Protein 3A9F (pdb70)

Solvent-accessible surface area: 9179 Å² total; per-residue (Å²): 176,46,58,8,94,119,22,82,112,82,37,86,53,112,33,1,96,72,5,0,32,3,29,25,65,127,112,73,72,22,126,82,47,10,111,91,10,86,79,114,14,50,162,72,12,71,0,52,77,19,8,82,115,60,33,63,103,134,79,22,53,18,49,90,96,1,2,138,35,0,1,22,27,5,50,70,114,48,98,58,12,65,109,29,63,114,80,39,77,59,114,16,0,98,70,5,0,24,24,31,26,68,133,109,77,76,19,127,78,45,11,102,86,10,101,87,117,58,26,170,80,24,68,1,47,99,34,5,87,148,58,31,62,81,133,53,15,48,18,54,101,116,4,2,111,36,1,0,1,17,6,52,67,114,32

Foldseek 3Di:
DAPQDADDVPDDLVVLVVLCCVQVPPPHHCVVCVVVCCPVALVVNNLLVVLVVLVPDPPSPADPVNSNSNSNNVNPPD/DQADAQDPPQDLVVLVVLCCVLVPPPPHCVVCVVVCVVPAQAPNRLLVVLVVLVPDPPSPQDPVNSNSNSNNSNPPD

B-factor: mean 26.13, std 12.22, range [14.2, 124.84]

Structure (mmCIF, N/CA/C/O backbone):
data_3A9F
#
_entry.id   3A9F
#
_cell.length_a   74.619
_cell.length_b   74.619
_cell.length_c   111.211
_cell.angle_alpha   90.00
_cell.angle_beta   90.00
_cell.angle_gamma   90.00
#
_symmetry.space_group_name_H-M   'I 41'
#
loop_
_entity.id
_entity.type
_entity.pdbx_description
1 polymer 'Cytochrome c'
2 non-polymer 'HEME C'
3 non-polymer 'SODIUM ION'
4 non-polymer 'SULFATE ION'
5 non-polymer 3,6,9,12,15,18-HEXAOXAICOSANE-1,20-DIOL
6 non-polymer 'TRIETHYLENE GLYCOL'
7 non-polymer 'TETRAETHYLENE GLYCOL'
8 water water
#
loop_
_atom_site.group_PDB
_atom_site.id
_atom_site.type_symbol
_atom_site.label_atom_id
_atom_site.label_alt_id
_atom_site.label_comp_id
_atom_site.label_asym_id
_atom_site.label_entity_id
_atom_site.label_seq_id
_atom_site.pdbx_PDB_ins_code
_atom_site.Cartn_x
_atom_site.Cartn_y
_atom_site.Cartn_z
_atom_site.occupancy
_atom_site.B_iso_or_equiv
_atom_site.auth_seq_id
_atom_site.auth_comp_id
_atom_site.auth_asym_id
_atom_site.auth_atom_id
_atom_site.pdbx_PDB_model_num
ATOM 1 N N . THR A 1 15 ? 26.341 12.051 21.033 1.00 38.31 129 THR A N 1
ATOM 2 C CA . THR A 1 15 ? 26.719 12.815 22.257 1.00 37.57 129 THR A CA 1
ATOM 3 C C . THR A 1 15 ? 26.554 14.314 22.005 1.00 36.02 129 THR A C 1
ATOM 4 O O . THR A 1 15 ? 26.350 14.746 20.864 1.00 37.31 129 THR A O 1
ATOM 8 N N . SER A 1 16 ? 26.645 15.108 23.064 1.00 33.44 130 SER A N 1
ATOM 9 C CA . SER A 1 16 ? 26.447 16.550 22.931 1.00 30.25 130 SER A CA 1
ATOM 10 C C . SER A 1 16 ? 27.687 17.255 22.387 1.00 29.16 130 SER A C 1
ATOM 11 O O . SER A 1 16 ? 28.806 17.022 22.848 1.00 29.50 130 SER A O 1
ATOM 14 N N . ASP A 1 17 ? 27.478 18.171 21.443 1.00 26.70 131 ASP A N 1
ATOM 15 C CA . ASP A 1 17 ? 28.573 19.008 20.968 1.00 25.43 131 ASP A CA 1
ATOM 16 C C . ASP A 1 17 ? 28.815 20.216 21.880 1.00 23.97 131 ASP A C 1
ATOM 17 O O . ASP A 1 17 ? 29.649 21.054 21.565 1.00 24.87 131 ASP A O 1
ATOM 22 N N . VAL A 1 18 ? 28.083 20.283 22.995 1.00 22.27 132 VAL A N 1
ATOM 23 C CA . VAL A 1 18 ? 28.290 21.306 24.038 1.00 21.25 132 VAL A CA 1
ATOM 24 C C . VAL A 1 18 ? 28.635 20.570 25.336 1.00 22.04 132 VAL A C 1
ATOM 25 O O . VAL A 1 18 ? 27.802 19.836 25.871 1.00 22.74 132 VAL A O 1
ATOM 29 N N . PRO A 1 19 ? 29.859 20.759 25.849 1.00 22.15 133 PRO A N 1
ATOM 30 C CA . PRO A 1 19 ? 30.252 20.077 27.084 1.00 22.53 133 PRO A CA 1
ATOM 31 C C . PRO A 1 19 ? 29.578 20.667 28.325 1.00 21.73 133 PRO A C 1
ATOM 32 O O . PRO A 1 19 ? 28.976 21.734 28.277 1.00 21.53 133 PRO A O 1
ATOM 36 N N . PRO A 1 20 ? 29.704 19.974 29.457 1.00 21.46 134 PRO A N 1
ATOM 37 C CA . PRO A 1 20 ? 29.073 20.452 30.677 1.00 21.04 134 PRO A CA 1
ATOM 38 C C . PRO A 1 20 ? 29.579 21.848 31.072 1.00 20.21 134 PRO A C 1
ATOM 39 O O . PRO A 1 20 ? 30.777 22.159 30.898 1.00 20.08 134 PRO A O 1
ATOM 43 N N . ALA A 1 21 ? 28.677 22.666 31.610 1.00 19.17 135 ALA A N 1
ATOM 44 C CA . ALA A 1 21 ? 29.004 24.013 32.073 1.00 18.16 135 ALA A CA 1
ATOM 45 C C . ALA A 1 21 ? 30.134 23.998 33.094 1.00 17.63 135 ALA A C 1
ATOM 46 O O . ALA A 1 21 ? 30.263 23.039 33.858 1.00 17.93 135 ALA A O 1
ATOM 48 N N . PRO A 1 22 ? 30.935 25.074 33.148 1.00 17.00 136 PRO A N 1
ATOM 49 C CA . PRO A 1 22 ? 31.898 25.189 34.260 1.00 17.11 136 PRO A CA 1
ATOM 50 C C . PRO A 1 22 ? 31.162 25.167 35.596 1.00 17.46 136 PRO A C 1
ATOM 51 O O . PRO A 1 22 ? 30.036 25.677 35.707 1.00 18.72 136 PRO A O 1
ATOM 55 N N . ALA A 1 23 ? 31.791 24.554 36.595 1.00 17.62 137 ALA A N 1
ATOM 56 C CA . ALA A 1 23 ? 31.202 24.544 37.927 1.00 18.89 137 ALA A CA 1
ATOM 57 C C . ALA A 1 23 ? 30.962 25.978 38.348 1.00 20.65 137 ALA A C 1
ATOM 58 O O . ALA A 1 23 ? 31.863 26.818 38.250 1.00 23.54 137 ALA A O 1
ATOM 60 N N . GLY A 1 24 ? 29.746 26.257 38.804 1.00 22.15 138 GLY A N 1
ATOM 61 C CA . GLY A 1 24 ? 29.410 27.610 39.215 1.00 23.68 138 GLY A CA 1
ATOM 62 C C . GLY A 1 24 ? 28.946 28.550 38.106 1.00 23.46 138 GLY A C 1
ATOM 63 O O . GLY A 1 24 ? 28.772 29.754 38.336 1.00 25.48 138 GLY A O 1
ATOM 64 N N . PHE A 1 25 ? 28.746 28.022 36.899 1.00 21.66 139 PHE A N 1
ATOM 65 C CA . PHE A 1 25 ? 28.257 28.808 35.759 1.00 20.80 139 PHE A CA 1
ATOM 66 C C . PHE A 1 25 ? 27.032 29.615 36.144 1.00 20.95 139 PHE A C 1
ATOM 67 O O . PHE A 1 25 ? 26.116 29.101 36.800 1.00 21.66 139 PHE A O 1
ATOM 75 N N . ASP A 1 26 ? 26.999 30.872 35.698 1.00 20.58 140 ASP A N 1
ATOM 76 C CA . ASP A 1 26 ? 25.882 31.764 35.989 1.00 21.14 140 ASP A CA 1
ATOM 77 C C . ASP A 1 26 ? 24.826 31.585 34.899 1.00 20.34 140 ASP A C 1
ATOM 78 O O . ASP A 1 26 ? 24.846 32.235 33.840 1.00 19.87 140 ASP A O 1
ATOM 83 N N . PHE A 1 27 ? 23.881 30.697 35.168 1.00 20.72 141 PHE A N 1
ATOM 84 C CA . PHE A 1 27 ? 22.820 30.425 34.209 1.00 21.43 141 PHE A CA 1
ATOM 85 C C . PHE A 1 27 ? 21.874 31.605 34.017 1.00 21.16 141 PHE A C 1
ATOM 86 O O . PHE A 1 27 ? 21.305 31.779 32.933 1.00 21.24 141 PHE A O 1
ATOM 94 N N . ASP A 1 28 ? 21.698 32.422 35.055 1.00 21.97 142 ASP A N 1
ATOM 95 C CA . ASP A 1 28 ? 20.793 33.575 34.948 1.00 23.10 142 ASP A CA 1
ATOM 96 C C . ASP A 1 28 ? 21.337 34.587 33.957 1.00 21.46 142 ASP A C 1
ATOM 97 O O . ASP A 1 28 ? 20.592 35.098 33.098 1.00 21.26 142 ASP A O 1
ATOM 102 N N . ALA A 1 29 ? 22.633 34.874 34.055 1.00 20.90 143 ALA A N 1
ATOM 103 C CA . ALA A 1 29 ? 23.290 35.790 33.130 1.00 19.95 143 ALA A CA 1
ATOM 104 C C . ALA A 1 29 ? 23.291 35.194 31.726 1.00 18.08 143 ALA A C 1
ATOM 105 O O . ALA A 1 29 ? 23.093 35.914 30.741 1.00 18.22 143 ALA A O 1
ATOM 107 N N . ALA A 1 30 ? 23.481 33.881 31.625 1.00 18.01 144 ALA A N 1
ATOM 108 C CA . ALA A 1 30 ? 23.476 33.218 30.317 1.00 16.94 144 ALA A CA 1
ATOM 109 C C . ALA A 1 30 ? 22.124 33.352 29.640 1.00 17.02 144 ALA A C 1
ATOM 110 O O . ALA A 1 30 ? 22.057 33.644 28.450 1.00 16.67 144 ALA A O 1
ATOM 112 N N . LYS A 1 31 ? 21.038 33.195 30.401 1.00 17.29 145 LYS A N 1
ATOM 113 C CA . LYS A 1 31 ? 19.696 33.339 29.835 1.00 18.30 145 LYS A CA 1
ATOM 114 C C . LYS A 1 31 ? 19.492 34.744 29.283 1.00 17.39 145 LYS A C 1
ATOM 115 O O . LYS A 1 31 ? 18.875 34.920 28.226 1.00 17.84 145 LYS A O 1
ATOM 121 N N . LYS A 1 32 ? 20.009 35.750 29.982 1.00 17.32 146 LYS A N 1
ATOM 122 C CA . LYS A 1 32 ? 19.888 37.121 29.503 1.00 16.93 146 LYS A CA 1
ATOM 123 C C . LY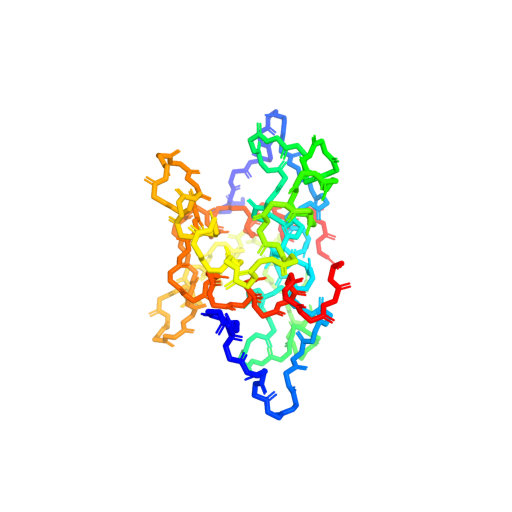S A 1 32 ? 20.596 37.284 28.167 1.00 16.50 146 LYS A C 1
ATOM 124 O O . LYS A 1 32 ? 20.064 37.941 27.264 1.00 16.84 146 LYS A O 1
ATOM 130 N N . LEU A 1 33 ? 21.771 36.678 28.025 1.00 16.18 147 LEU A N 1
ATOM 131 C CA . LEU A 1 33 ? 22.510 36.763 26.770 1.00 15.59 147 LEU A CA 1
ATOM 132 C C . LEU A 1 33 ? 21.796 36.032 25.622 1.00 15.82 147 LEU A C 1
ATOM 133 O O . LEU A 1 33 ? 21.760 36.530 24.505 1.00 15.67 147 LEU A O 1
ATOM 138 N N . VAL A 1 34 ? 21.210 34.871 25.911 1.00 15.89 148 VAL A N 1
ATOM 139 C CA . VAL A 1 34 ? 20.367 34.175 24.930 1.00 16.29 148 VAL A CA 1
ATOM 140 C C . VAL A 1 34 ? 19.222 35.077 24.488 1.00 16.49 148 VAL A C 1
ATOM 141 O O . VAL A 1 34 ? 18.935 35.196 23.289 1.00 16.56 148 VAL A O 1
ATOM 145 N N . ASP A 1 35 ? 18.586 35.736 25.457 1.00 16.83 149 ASP A N 1
ATOM 146 C CA . ASP A 1 35 ? 17.450 36.604 25.147 1.00 17.92 149 ASP A CA 1
ATOM 147 C C . ASP A 1 35 ? 17.869 37.743 24.225 1.00 17.20 149 ASP A C 1
ATOM 148 O O . ASP A 1 35 ? 17.159 38.072 23.276 1.00 18.39 149 ASP A O 1
ATOM 153 N N . VAL A 1 36 ? 19.036 38.328 24.489 1.00 16.50 150 VAL A N 1
ATOM 154 C CA . VAL A 1 36 ? 19.535 39.420 23.659 1.00 16.06 150 VAL A CA 1
ATOM 155 C C . VAL A 1 36 ? 19.927 38.928 22.252 1.00 15.99 150 VAL A C 1
ATOM 156 O O . VAL A 1 36 ? 19.548 39.553 21.251 1.00 17.49 150 VAL A O 1
ATOM 160 N N . ARG A 1 37 ? 20.679 37.833 22.173 1.00 15.53 151 ARG A N 1
ATOM 161 C CA . ARG A 1 37 ? 21.264 37.446 20.894 1.00 14.95 151 ARG A CA 1
ATOM 162 C C . ARG A 1 37 ? 20.310 36.673 19.990 1.00 15.00 151 ARG A C 1
ATOM 163 O O . ARG A 1 37 ? 20.450 36.730 18.777 1.00 16.98 151 ARG A O 1
ATOM 171 N N . CYS A 1 38 ? 19.360 35.948 20.568 1.00 14.87 152 CYS A N 1
ATOM 172 C CA . CYS A 1 38 ? 18.554 35.016 19.785 1.00 15.37 152 CYS A CA 1
ATOM 173 C C . CYS A 1 38 ? 17.134 35.504 19.540 1.00 16.14 152 CYS A C 1
ATOM 174 O O . CYS A 1 38 ? 16.287 34.722 19.100 1.00 18.38 152 CYS A O 1
ATOM 177 N N . ASN A 1 39 ? 16.900 36.803 19.734 1.00 16.13 153 ASN A N 1
ATOM 178 C CA . ASN A 1 39 ? 15.612 37.423 19.398 1.00 16.38 153 ASN A CA 1
ATOM 179 C C . ASN A 1 39 ? 15.717 38.625 18.481 1.00 16.47 153 ASN A C 1
ATOM 180 O O . ASN A 1 39 ? 14.744 39.373 18.345 1.00 19.04 153 ASN A O 1
ATOM 185 N N . LYS A 1 40 ? 16.873 38.785 17.833 1.00 15.70 154 LYS A N 1
ATOM 186 C CA . LYS A 1 40 ? 17.103 39.952 16.980 1.00 16.53 154 LYS A CA 1
ATOM 187 C C . LYS A 1 40 ? 16.514 39.793 15.585 1.00 16.78 154 LYS A C 1
ATOM 188 O O . LYS A 1 40 ? 15.876 40.715 15.063 1.00 18.15 154 LYS A O 1
ATOM 194 N N . CYS A 1 41 ? 16.748 38.640 14.958 1.00 15.93 155 CYS A N 1
ATOM 195 C CA . CYS A 1 41 ? 16.287 38.430 13.572 1.00 16.16 155 CYS A CA 1
ATOM 196 C C . CYS A 1 41 ? 14.967 37.706 13.474 1.00 15.96 155 CYS A C 1
ATOM 197 O O . CYS A 1 41 ? 14.267 37.806 12.471 1.00 17.37 155 CYS A O 1
ATOM 200 N N . HIS A 1 42 ? 14.675 36.926 14.502 1.00 16.49 156 HIS A N 1
ATOM 201 C CA . HIS A 1 42 ? 13.444 36.181 14.658 1.00 16.78 156 HIS A CA 1
ATOM 202 C C . HIS A 1 42 ? 13.319 35.932 16.147 1.00 17.04 156 HIS A C 1
ATOM 203 O O . HIS A 1 42 ? 14.321 35.939 16.876 1.00 16.99 156 HIS A O 1
ATOM 210 N N . THR A 1 43 ? 12.111 35.726 16.633 1.00 18.54 157 THR A N 1
ATOM 211 C CA . THR A 1 43 ? 11.980 35.322 18.025 1.00 20.05 157 THR A CA 1
ATOM 212 C C . THR A 1 43 ? 12.527 33.907 18.215 1.00 19.58 157 THR A C 1
ATOM 213 O O . THR A 1 43 ? 12.457 33.046 17.319 1.00 19.78 157 THR A O 1
ATOM 217 N N . LEU A 1 44 ? 13.093 33.659 19.388 1.00 19.94 158 LEU A N 1
ATOM 218 C CA . LEU A 1 44 ? 13.489 32.306 19.711 1.00 20.82 158 LEU A CA 1
ATOM 219 C C . LEU A 1 44 ? 12.239 31.428 19.775 1.00 21.78 158 LEU A C 1
ATOM 220 O O . LEU A 1 44 ? 12.266 30.273 19.331 1.00 21.69 158 LEU A O 1
ATOM 225 N N . ASP A 1 45 ? 11.135 31.984 20.276 1.00 22.96 159 ASP A N 1
ATOM 226 C CA . ASP A 1 45 ? 9.861 31.248 20.323 1.00 24.67 159 ASP A CA 1
ATOM 227 C C . ASP A 1 45 ? 9.483 30.652 18.970 1.00 24.26 159 ASP A C 1
ATOM 228 O O . ASP A 1 45 ? 9.007 29.512 18.905 1.00 25.10 159 ASP A O 1
ATOM 233 N N . SER A 1 46 ? 9.705 31.407 17.892 1.00 23.74 160 SER A N 1
ATOM 234 C CA . SER A 1 46 ? 9.254 30.982 16.565 1.00 23.72 160 SER A CA 1
ATOM 235 C C . SER A 1 46 ? 9.991 29.748 16.024 1.00 23.34 160 SER A C 1
ATOM 236 O O . SER A 1 46 ? 9.517 29.083 15.089 1.00 25.03 160 SER A O 1
ATOM 239 N N . VAL A 1 47 ? 11.129 29.425 16.639 1.00 23.46 161 VAL A N 1
ATOM 240 C CA . VAL A 1 47 ? 11.937 28.288 16.219 1.00 23.93 161 VAL A CA 1
ATOM 241 C C . VAL A 1 47 ? 12.185 27.301 17.357 1.00 24.32 161 VAL A C 1
ATOM 242 O O . VAL A 1 47 ? 12.978 26.375 17.201 1.00 24.82 161 VAL A O 1
ATOM 246 N N . ALA A 1 48 ? 11.478 27.486 18.474 1.00 24.30 162 ALA A N 1
ATOM 247 C CA . ALA A 1 48 ? 11.746 26.735 19.713 1.00 25.74 162 ALA A CA 1
ATOM 248 C C . ALA A 1 48 ? 11.497 25.246 19.571 1.00 26.37 162 ALA A C 1
ATOM 249 O O . ALA A 1 48 ? 12.336 24.439 19.979 1.00 26.86 162 ALA A O 1
ATOM 251 N N . ASP A 1 49 ? 10.351 24.885 19.001 1.00 27.76 163 ASP A N 1
ATOM 252 C CA . ASP A 1 49 ? 10.009 23.474 18.848 1.00 28.87 163 ASP A CA 1
ATOM 253 C C . ASP A 1 49 ? 10.998 22.772 17.940 1.00 28.62 163 ASP A C 1
ATOM 254 O O . ASP A 1 49 ? 11.462 21.670 18.245 1.00 29.26 163 ASP A O 1
ATOM 259 N N . LEU A 1 50 ? 11.300 23.412 16.816 1.00 27.97 164 LEU A N 1
ATOM 260 C CA . LEU A 1 50 ? 12.286 22.926 15.872 1.00 28.10 164 LEU A CA 1
ATOM 261 C C . LEU A 1 50 ? 13.652 22.828 16.546 1.00 27.25 164 LEU A C 1
ATOM 262 O O . LEU A 1 50 ? 14.368 21.840 16.378 1.00 28.01 164 LEU A O 1
ATOM 267 N N . PHE A 1 51 ? 14.024 23.857 17.301 1.00 26.04 165 PHE A N 1
ATOM 268 C CA . PHE A 1 51 ? 15.295 23.811 18.000 1.00 25.08 165 PHE A CA 1
ATOM 269 C C . PHE A 1 51 ? 15.407 22.565 18.874 1.00 25.79 165 PHE A C 1
ATOM 270 O O . PHE A 1 51 ? 16.424 21.863 18.843 1.00 25.54 165 PHE A O 1
ATOM 278 N N . ARG A 1 52 ? 14.368 22.310 19.664 1.00 26.10 166 ARG A N 1
ATOM 279 C CA . ARG A 1 52 ? 14.395 21.181 20.602 1.00 27.81 166 ARG A CA 1
ATOM 280 C C . ARG A 1 52 ? 14.500 19.849 19.880 1.00 28.79 166 ARG A C 1
ATOM 281 O O . ARG A 1 52 ? 15.299 18.999 20.264 1.00 29.16 166 ARG A O 1
ATOM 289 N N . THR A 1 53 ? 13.697 19.660 18.837 1.00 29.57 167 THR A N 1
ATOM 290 C CA . THR A 1 53 ? 13.638 18.360 18.158 1.00 30.79 167 THR A CA 1
ATOM 291 C C . THR A 1 53 ? 14.826 18.126 17.225 1.00 30.44 167 THR A C 1
ATOM 292 O O . THR A 1 53 ? 15.392 17.034 17.191 1.00 31.57 167 THR A O 1
ATOM 296 N N . LYS A 1 54 ? 15.228 19.158 16.491 1.00 29.45 168 LYS A N 1
ATOM 297 C CA . LYS A 1 54 ? 16.247 19.006 15.461 1.00 28.54 168 LYS A CA 1
ATOM 298 C C . LYS A 1 54 ? 17.673 19.155 15.982 1.00 28.51 168 LYS A C 1
ATOM 299 O O . LYS A 1 54 ? 18.595 18.547 15.443 1.00 29.33 168 LYS A O 1
ATOM 305 N N . TYR A 1 55 ? 17.862 19.991 17.002 1.00 27.00 169 TYR A N 1
ATOM 306 C CA . TYR A 1 55 ? 19.208 20.318 17.461 1.00 26.57 169 TYR A CA 1
ATOM 307 C C . TYR A 1 55 ? 19.494 19.867 18.880 1.00 27.14 169 TYR A C 1
ATOM 308 O O . TYR A 1 55 ? 20.490 19.193 19.110 1.00 28.67 169 TYR A O 1
ATOM 317 N N . LYS A 1 56 ? 18.636 20.222 19.829 1.00 27.14 170 LYS A N 1
ATOM 318 C CA . LYS A 1 56 ? 18.881 19.820 21.213 1.00 27.95 170 LYS A CA 1
ATOM 319 C C . LYS A 1 56 ? 18.821 18.308 21.407 1.00 28.76 170 LYS A C 1
ATOM 320 O O . LYS A 1 56 ? 19.730 17.721 22.007 1.00 29.31 170 LYS A O 1
ATOM 326 N N . LYS A 1 57 ? 17.773 17.673 20.882 1.00 29.47 171 LYS A N 1
ATOM 327 C CA . LYS A 1 57 ? 17.614 16.219 21.053 1.00 31.09 171 LYS A CA 1
ATOM 328 C C . LYS A 1 57 ? 18.722 15.418 20.374 1.00 31.25 171 LYS A C 1
ATOM 329 O O . LYS A 1 57 ? 19.025 14.300 20.794 1.00 32.30 171 LYS A O 1
ATOM 335 N N . THR A 1 58 ? 19.326 15.989 19.338 1.00 30.94 172 THR A N 1
ATOM 336 C CA . THR A 1 58 ? 20.356 15.319 18.555 1.00 31.15 172 THR A CA 1
ATOM 337 C C . THR A 1 58 ? 21.780 15.691 18.977 1.00 30.66 172 THR A C 1
ATOM 338 O O . THR A 1 58 ? 22.741 15.271 18.333 1.00 31.85 172 THR A O 1
ATOM 342 N N . GLY A 1 59 ? 21.909 16.505 20.025 1.00 29.89 173 GLY A N 1
ATOM 343 C CA . GLY A 1 59 ? 23.216 16.935 20.531 1.00 28.95 173 GLY A CA 1
ATOM 344 C C . GLY A 1 59 ? 23.980 17.846 19.584 1.00 28.13 173 GLY A C 1
ATOM 345 O O . GLY A 1 59 ? 25.221 17.819 19.526 1.00 28.03 173 GLY A O 1
ATOM 346 N N . GLN A 1 60 ? 23.237 18.668 18.848 1.00 26.42 174 GLN A N 1
ATOM 347 C CA . GLN A 1 60 ? 23.824 19.561 17.858 1.00 25.80 174 GLN A CA 1
ATOM 348 C C . GLN A 1 60 ? 23.500 21.036 18.148 1.00 24.25 174 GLN A C 1
ATOM 349 O O . GLN A 1 60 ? 23.307 21.845 17.232 1.00 23.82 174 GLN A O 1
ATOM 355 N N . VAL A 1 61 ? 23.477 21.396 19.432 1.00 22.32 175 VAL A N 1
ATOM 356 C CA . VAL A 1 61 ? 23.238 22.788 19.832 1.00 21.36 175 VAL A CA 1
ATOM 357 C C . VAL A 1 61 ? 24.345 23.715 19.314 1.00 21.11 175 VAL A C 1
ATOM 358 O O . VAL A 1 61 ? 24.057 24.788 18.773 1.00 20.29 175 VAL A O 1
ATOM 362 N N . ASN A 1 62 ? 25.607 23.327 19.475 1.00 21.21 176 ASN A N 1
ATOM 363 C CA . ASN A 1 62 ? 26.687 24.187 19.005 1.00 21.42 176 ASN A CA 1
ATOM 364 C C . ASN A 1 62 ? 26.636 24.382 17.495 1.00 21.93 176 ASN A C 1
ATOM 365 O O . ASN A 1 62 ? 26.889 25.475 17.002 1.00 21.51 176 ASN A O 1
ATOM 370 N N . LEU A 1 63 ? 26.280 23.322 16.768 1.00 22.68 177 LEU A N 1
ATOM 371 C CA . LEU A 1 63 ? 26.117 23.413 15.325 1.00 23.01 177 LEU A CA 1
ATOM 372 C C . LEU A 1 63 ? 25.223 24.585 14.935 1.00 22.41 177 LEU A C 1
ATOM 373 O O . LEU A 1 63 ? 25.605 25.426 14.111 1.00 22.22 177 LEU A O 1
ATOM 378 N N . ILE A 1 64 ? 24.035 24.645 15.523 1.00 21.10 178 ILE A N 1
ATOM 379 C CA . ILE A 1 64 ? 23.097 25.678 15.108 1.00 20.32 178 ILE A CA 1
ATOM 380 C C . ILE A 1 64 ? 23.515 27.068 15.630 1.00 19.04 178 ILE A C 1
ATOM 381 O O . ILE A 1 64 ? 23.355 28.074 14.917 1.00 19.26 178 ILE A O 1
ATOM 386 N N . VAL A 1 65 ? 24.076 27.143 16.842 1.00 18.44 179 VAL A N 1
ATOM 387 C CA . VAL A 1 65 ? 24.501 28.444 17.386 1.00 17.77 179 VAL A CA 1
ATOM 388 C C . VAL A 1 65 ? 25.606 29.028 16.512 1.00 18.08 179 VAL A C 1
ATOM 389 O O . VAL A 1 65 ? 25.582 30.232 16.196 1.00 17.24 179 VAL A O 1
ATOM 393 N N . LYS A 1 66 ? 26.550 28.177 16.094 1.00 18.79 180 LYS A N 1
ATOM 394 C CA . LYS A 1 66 ? 27.641 28.635 15.241 1.00 19.57 180 LYS A CA 1
ATOM 395 C C . LYS A 1 66 ? 27.147 29.041 13.841 1.00 20.38 180 LYS A C 1
ATOM 396 O O . LYS A 1 66 ? 27.676 29.990 13.245 1.00 20.32 180 LYS A O 1
ATOM 402 N N . ARG A 1 67 ? 26.122 28.357 13.326 1.00 20.24 181 ARG A N 1
ATOM 403 C CA A ARG A 1 67 ? 25.517 28.764 12.061 0.70 20.99 181 ARG A CA 1
ATOM 404 C CA B ARG A 1 67 ? 25.511 28.760 12.058 0.30 20.07 181 ARG A CA 1
ATOM 405 C C . ARG A 1 67 ? 24.932 30.165 12.185 1.00 19.71 181 ARG A C 1
ATOM 406 O O . ARG A 1 67 ? 25.183 31.032 11.341 1.00 20.37 181 ARG A O 1
ATOM 421 N N . MET A 1 68 ? 24.164 30.399 13.246 1.00 18.48 182 MET A N 1
ATOM 422 C CA . MET A 1 68 ? 23.603 31.729 13.470 1.00 17.69 182 MET A CA 1
ATOM 423 C C . MET A 1 68 ? 24.696 32.785 13.633 1.00 17.34 182 MET A C 1
ATOM 424 O O . MET A 1 68 ? 24.607 33.881 13.065 1.00 17.14 182 MET A O 1
ATOM 429 N N . GLN A 1 69 ? 25.744 32.442 14.371 1.00 16.63 183 GLN A N 1
ATOM 430 C CA . GLN A 1 69 ? 26.852 33.364 14.541 1.00 17.43 183 GLN A CA 1
ATOM 431 C C . GLN A 1 69 ? 27.433 33.813 13.211 1.00 18.03 183 GLN A C 1
ATOM 432 O O . GLN A 1 69 ? 27.778 34.988 13.038 1.00 18.73 183 GLN A O 1
ATOM 438 N N . GLY A 1 70 ? 27.552 32.875 12.274 1.00 18.27 184 GLY A N 1
ATOM 439 C CA . GLY A 1 70 ? 28.151 33.193 10.980 1.00 20.10 184 GLY A CA 1
ATOM 440 C C . GLY A 1 70 ? 27.300 34.060 10.070 1.00 20.35 184 GLY A C 1
ATOM 441 O O . GLY A 1 70 ? 27.814 34.578 9.076 1.00 22.78 184 GLY A O 1
ATOM 442 N N . PHE A 1 71 ? 26.012 34.224 10.378 1.00 19.38 185 PHE A N 1
ATOM 443 C CA . PHE A 1 71 ? 25.164 35.082 9.542 1.00 19.51 185 PHE A CA 1
ATOM 444 C C . PHE A 1 71 ? 25.554 36.555 9.708 1.00 20.38 185 PHE A C 1
ATOM 445 O O . PHE A 1 71 ? 25.899 36.991 10.802 1.00 19.53 185 PHE A O 1
ATOM 453 N N . PRO A 1 72 ? 25.472 37.342 8.624 1.00 20.99 186 PRO A N 1
ATOM 454 C CA . PRO A 1 72 ? 25.788 38.771 8.743 1.00 21.42 186 PRO A CA 1
ATOM 455 C C . PRO A 1 72 ? 24.913 39.468 9.772 1.00 20.75 186 PRO A C 1
ATOM 456 O O . PRO A 1 72 ? 23.695 39.247 9.802 1.00 20.37 186 PRO A O 1
ATOM 460 N N . GLY A 1 73 ? 25.533 40.305 10.602 1.00 19.85 187 GLY A N 1
ATOM 461 C CA . GLY A 1 73 ? 24.809 41.104 11.583 1.00 19.26 187 GLY A CA 1
ATOM 462 C C . GLY A 1 73 ? 24.387 40.343 12.822 1.00 17.79 187 GLY A C 1
ATOM 463 O O . GLY A 1 73 ? 23.640 40.879 13.634 1.00 18.71 187 GLY A O 1
ATOM 464 N N . SER A 1 74 ? 24.877 39.113 13.008 1.00 17.69 188 SER A N 1
ATOM 465 C CA . SER A 1 74 ? 24.468 38.321 14.171 1.00 17.47 188 SER A CA 1
ATOM 466 C C . SER A 1 74 ? 24.897 38.966 15.487 1.00 16.97 188 SER A C 1
ATOM 467 O O . SER A 1 74 ? 24.254 38.758 16.515 1.00 17.49 188 SER A O 1
ATOM 470 N N . GLY A 1 75 ? 26.031 39.669 15.473 1.00 16.72 189 GLY A N 1
ATOM 471 C CA . GLY A 1 75 ? 26.592 40.292 16.685 1.00 17.64 189 GLY A CA 1
ATOM 472 C C . GLY A 1 75 ? 26.948 39.256 17.747 1.00 17.21 189 GLY A C 1
ATOM 473 O O . GLY A 1 75 ? 27.088 39.610 18.906 1.00 19.89 189 GLY A O 1
ATOM 474 N N . ILE A 1 76 ? 27.141 37.993 17.370 1.00 15.68 190 ILE A N 1
ATOM 475 C CA . ILE A 1 76 ? 27.492 36.918 18.308 1.00 15.90 190 ILE A CA 1
ATOM 476 C C . ILE A 1 76 ? 28.998 36.692 18.310 1.00 16.62 190 ILE A C 1
ATOM 477 O O . ILE A 1 76 ? 29.584 36.323 17.282 1.00 18.04 190 ILE A O 1
ATOM 482 N N . SER A 1 77 ? 29.630 36.925 19.455 1.00 16.65 191 SER A N 1
ATOM 483 C CA . SER A 1 77 ? 31.056 36.638 19.557 1.00 17.18 191 SER A CA 1
ATOM 484 C C . SER A 1 77 ? 31.299 35.159 19.843 1.00 16.98 191 SER A C 1
ATOM 485 O O . SER A 1 77 ? 30.368 34.445 20.223 1.00 16.70 191 SER A O 1
ATOM 488 N N . ASP A 1 78 ? 32.551 34.708 19.737 1.00 17.77 192 ASP A N 1
ATOM 489 C CA . ASP A 1 78 ? 32.852 33.325 20.108 1.00 18.23 192 ASP A CA 1
ATOM 490 C C . ASP A 1 78 ? 32.476 33.041 21.564 1.00 17.67 192 ASP A C 1
ATOM 491 O O . ASP A 1 78 ? 31.954 31.965 21.883 1.00 17.70 192 ASP A O 1
ATOM 496 N N . ASP A 1 79 ? 32.749 33.988 22.460 1.00 16.99 193 ASP A N 1
ATOM 497 C CA . ASP A 1 79 ? 32.353 33.799 23.856 1.00 17.21 193 ASP A CA 1
ATOM 498 C C . ASP A 1 79 ? 30.840 33.765 24.034 1.00 16.28 193 ASP A C 1
ATOM 499 O O . ASP A 1 79 ? 30.319 32.959 24.808 1.00 16.90 193 ASP A O 1
ATOM 504 N N . ASP A 1 80 ? 30.123 34.618 23.308 1.00 15.69 194 ASP A N 1
ATOM 505 C CA . ASP A 1 80 ? 28.665 34.577 23.364 1.00 15.29 194 ASP A CA 1
ATOM 506 C C . ASP A 1 80 ? 28.188 33.184 22.942 1.00 14.59 194 ASP A C 1
ATOM 507 O O . ASP A 1 80 ? 27.276 32.620 23.546 1.00 15.00 194 ASP A O 1
ATOM 512 N N . ALA A 1 81 ? 28.779 32.637 21.875 1.00 14.27 195 ALA A N 1
ATOM 513 C CA . ALA A 1 81 ? 28.335 31.349 21.361 1.00 14.73 195 ALA A CA 1
ATOM 514 C C . ALA A 1 81 ? 28.548 30.258 22.394 1.00 14.50 195 ALA A C 1
ATOM 515 O O . ALA A 1 81 ? 27.709 29.368 22.521 1.00 15.30 195 ALA A O 1
ATOM 517 N N . LYS A 1 82 ? 29.652 30.327 23.146 1.00 14.55 196 LYS A N 1
ATOM 518 C CA . LYS A 1 82 ? 29.891 29.329 24.195 1.00 14.83 196 LYS A CA 1
ATOM 519 C C . LYS A 1 82 ? 28.823 29.414 25.282 1.00 14.81 196 LYS A C 1
ATOM 520 O O . LYS A 1 82 ? 28.227 28.400 25.677 1.00 15.94 196 LYS A O 1
ATOM 526 N N . THR A 1 83 ? 28.561 30.630 25.760 1.00 14.20 197 THR A N 1
ATOM 527 C CA . THR A 1 83 ? 27.570 30.843 26.825 1.00 14.78 197 THR A CA 1
ATOM 528 C C . THR A 1 83 ? 26.177 30.415 26.392 1.00 14.53 197 THR A C 1
ATOM 529 O O . THR A 1 83 ? 25.457 29.749 27.134 1.00 15.81 197 THR A O 1
ATOM 533 N N . ILE A 1 84 ? 25.799 30.824 25.189 1.00 14.71 198 ILE A N 1
ATOM 534 C CA . ILE A 1 84 ? 24.481 30.541 24.662 1.00 15.22 198 ILE A CA 1
ATOM 535 C C . ILE A 1 84 ? 24.292 29.045 24.479 1.00 15.96 198 ILE A C 1
ATOM 536 O O . ILE A 1 84 ? 23.249 28.504 24.845 1.00 16.38 198 ILE A O 1
ATOM 541 N N . GLY A 1 85 ? 25.298 28.369 23.934 1.00 16.17 199 GLY A N 1
ATOM 542 C CA . GLY A 1 85 ? 25.202 26.916 23.757 1.00 17.11 199 GLY A CA 1
ATOM 543 C C . GLY A 1 85 ? 25.016 26.174 25.070 1.00 17.41 199 GLY A C 1
ATOM 544 O O . GLY A 1 85 ? 24.217 25.246 25.157 1.00 18.27 199 GLY A O 1
ATOM 545 N N . ILE A 1 86 ? 25.767 26.581 26.090 1.00 17.07 200 ILE A N 1
ATOM 546 C CA . ILE A 1 86 ? 25.626 25.946 27.397 1.00 17.71 200 ILE A CA 1
ATOM 547 C C . ILE A 1 86 ? 24.206 26.125 27.930 1.00 17.76 200 ILE A C 1
ATOM 548 O O . ILE A 1 86 ? 23.581 25.164 28.367 1.00 18.80 200 ILE A O 1
ATOM 553 N N . TRP A 1 87 ? 23.681 27.345 27.880 1.00 17.79 201 TRP A N 1
ATOM 554 C CA . TRP A 1 87 ? 22.346 27.576 28.431 1.00 18.22 201 TRP A CA 1
ATOM 555 C C . TRP A 1 87 ? 21.293 26.814 27.628 1.00 18.41 201 TRP A C 1
ATOM 556 O O . TRP A 1 87 ? 20.419 26.160 28.209 1.00 19.58 201 TRP A O 1
ATOM 567 N N . LEU A 1 88 ? 21.354 26.891 26.298 1.00 18.62 202 LEU A N 1
ATOM 568 C CA . LEU A 1 88 ? 20.356 26.175 25.502 1.00 19.44 202 LEU A CA 1
ATOM 569 C C . LEU A 1 88 ? 20.444 24.666 25.748 1.00 20.17 202 LEU A C 1
ATOM 570 O O . LEU A 1 88 ? 19.406 23.992 25.875 1.00 21.06 202 LEU A O 1
ATOM 575 N N . HIS A 1 89 ? 21.668 24.139 25.832 1.00 20.49 203 HIS A N 1
ATOM 576 C CA . HIS A 1 89 ? 21.842 22.708 26.037 1.00 21.47 203 HIS A CA 1
ATOM 577 C C . HIS A 1 89 ? 21.275 22.265 27.394 1.00 21.76 203 HIS A C 1
ATOM 578 O O . HIS A 1 89 ? 20.588 21.236 27.485 1.00 23.27 203 HIS A O 1
ATOM 585 N N . GLU A 1 90 ? 21.549 23.032 28.450 1.00 22.03 204 GLU A N 1
ATOM 586 C CA . GLU A 1 90 ? 21.222 22.582 29.813 1.00 22.86 204 GLU A CA 1
ATOM 587 C C . GLU A 1 90 ? 19.862 23.014 30.344 1.00 24.28 204 GLU A C 1
ATOM 588 O O . GLU A 1 90 ? 19.322 22.357 31.242 1.00 25.55 204 GLU A O 1
ATOM 594 N N . LYS A 1 91 ? 19.296 24.086 29.784 1.00 24.57 205 LYS A N 1
ATOM 595 C CA . LYS A 1 91 ? 18.110 24.716 30.377 1.00 26.03 205 LYS A CA 1
ATOM 596 C C . LYS A 1 91 ? 16.906 24.924 29.462 1.00 27.23 205 LYS A C 1
ATOM 597 O O . LYS A 1 91 ? 15.784 25.046 29.956 1.00 28.05 205 LYS A O 1
ATOM 603 N N . PHE A 1 92 ? 17.111 24.982 28.153 1.00 27.80 206 PHE A N 1
ATOM 604 C CA . PHE A 1 92 ? 16.002 25.372 27.263 1.00 29.30 206 PHE A CA 1
ATOM 605 C C . PHE A 1 92 ? 14.943 24.281 27.085 1.00 30.90 206 PHE A C 1
ATOM 606 O O . PHE A 1 92 ? 15.309 23.119 26.895 1.00 33.01 206 PHE A O 1
ATOM 615 N N . SER B 1 16 ? 25.148 65.499 26.404 1.00 37.71 130 SER B N 1
ATOM 616 C CA . SER B 1 16 ? 25.317 64.018 26.521 1.00 37.39 130 SER B CA 1
ATOM 617 C C . SER B 1 16 ? 26.302 63.489 25.484 1.00 36.71 130 SER B C 1
ATOM 618 O O . SER B 1 16 ? 26.252 63.879 24.311 1.00 37.39 130 SER B O 1
ATOM 621 N N . ASP B 1 17 ? 27.185 62.587 25.909 1.00 35.21 131 ASP B N 1
ATOM 622 C CA . ASP B 1 17 ? 28.161 62.005 24.988 1.00 33.69 131 ASP B CA 1
ATOM 623 C C . ASP B 1 17 ? 27.643 60.721 24.318 1.00 33.05 131 ASP B C 1
ATOM 624 O O . ASP B 1 17 ? 28.406 60.002 23.671 1.00 32.52 131 ASP B O 1
ATOM 629 N N . VAL B 1 18 ? 26.351 60.440 24.489 1.00 32.09 132 VAL B N 1
ATOM 630 C CA . VAL B 1 18 ? 25.687 59.347 23.758 1.00 32.03 132 VAL B CA 1
ATOM 631 C C . VAL B 1 18 ? 24.463 59.881 22.999 1.00 32.62 132 VAL B C 1
ATOM 632 O O . VAL B 1 18 ? 23.812 60.818 23.474 1.00 33.34 132 VAL B O 1
ATOM 636 N N . PRO B 1 19 ? 24.144 59.288 21.827 1.00 32.51 133 PRO B N 1
ATOM 637 C CA . PRO B 1 19 ? 22.985 59.754 21.050 1.00 32.47 133 PRO B CA 1
ATOM 638 C C . PRO B 1 19 ? 21.670 59.445 21.763 1.00 31.91 133 PRO B C 1
ATOM 639 O O . PRO B 1 19 ? 21.631 58.555 22.606 1.00 31.12 133 PRO B O 1
ATOM 643 N N . PRO B 1 20 ? 20.597 60.190 21.446 1.00 31.59 134 PRO B N 1
ATOM 644 C CA . PRO B 1 20 ? 19.292 59.788 21.978 1.00 30.80 134 PRO B CA 1
ATOM 645 C C . PRO B 1 20 ? 18.922 58.451 21.368 1.00 30.06 134 PRO B C 1
ATOM 646 O O . PRO B 1 20 ? 19.389 58.139 20.265 1.00 30.79 134 PRO B O 1
ATOM 650 N N . ALA B 1 21 ? 18.110 57.668 22.073 1.00 28.47 135 ALA B N 1
ATOM 651 C CA . ALA B 1 21 ? 17.684 56.367 21.551 1.00 27.80 135 ALA B CA 1
ATOM 652 C C . ALA B 1 21 ? 17.042 56.544 20.174 1.00 27.55 135 ALA B C 1
ATOM 653 O O . ALA B 1 21 ? 16.159 57.384 20.011 1.00 28.32 135 ALA B O 1
ATOM 655 N N . PRO B 1 22 ? 17.512 55.790 19.161 1.00 26.75 136 PRO B N 1
ATOM 656 C CA . PRO B 1 22 ? 16.871 55.889 17.841 1.00 26.82 136 PRO B CA 1
ATOM 657 C C . PRO B 1 22 ? 15.509 55.221 17.853 1.00 26.27 136 PRO B C 1
ATOM 658 O O . PRO B 1 22 ? 15.177 54.488 18.784 1.00 26.35 136 PRO B O 1
ATOM 662 N N . ALA B 1 23 ? 14.705 55.500 16.827 1.00 26.36 137 ALA B N 1
ATOM 663 C CA . ALA B 1 23 ? 13.424 54.839 16.676 1.00 26.21 137 ALA B CA 1
ATOM 664 C C . ALA B 1 23 ? 13.639 53.328 16.585 1.00 25.57 137 ALA B C 1
ATOM 665 O O . ALA B 1 23 ? 14.507 52.845 15.845 1.00 26.78 137 ALA B O 1
ATOM 667 N N . GLY B 1 24 ? 12.867 52.585 17.365 1.00 24.66 138 GLY B N 1
ATOM 668 C CA . GLY B 1 24 ? 12.992 51.137 17.398 1.00 23.65 138 GLY B CA 1
ATOM 669 C C . GLY B 1 24 ? 13.983 50.597 18.425 1.00 22.48 138 GLY B C 1
ATOM 670 O O . GLY B 1 24 ? 14.149 49.387 18.544 1.00 22.64 138 GLY B O 1
ATOM 671 N N . PHE B 1 25 ? 14.625 51.469 19.199 1.00 21.72 139 PHE B N 1
ATOM 672 C CA . PHE B 1 25 ? 15.542 50.986 20.212 1.00 21.32 139 PHE B CA 1
ATOM 673 C C . PHE B 1 25 ? 14.825 50.061 21.199 1.00 21.17 139 PHE B C 1
ATOM 674 O O . PHE B 1 25 ? 13.757 50.395 21.730 1.00 22.43 139 PHE B O 1
ATOM 682 N N . ASP B 1 26 ? 15.449 48.928 21.509 1.00 21.39 140 ASP B N 1
ATOM 683 C CA . ASP B 1 26 ? 14.833 47.969 22.409 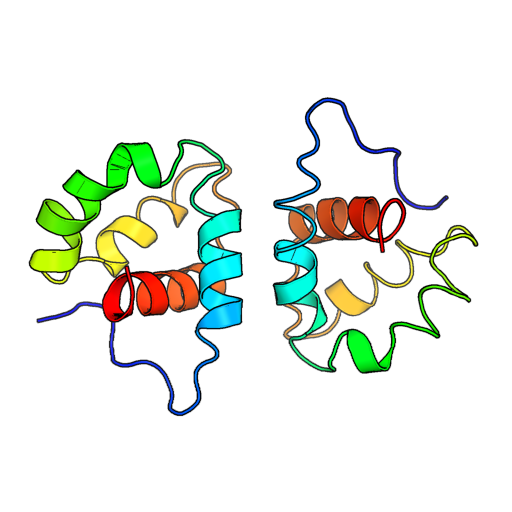1.00 21.33 140 ASP B CA 1
ATOM 684 C C . ASP B 1 26 ? 15.437 48.114 2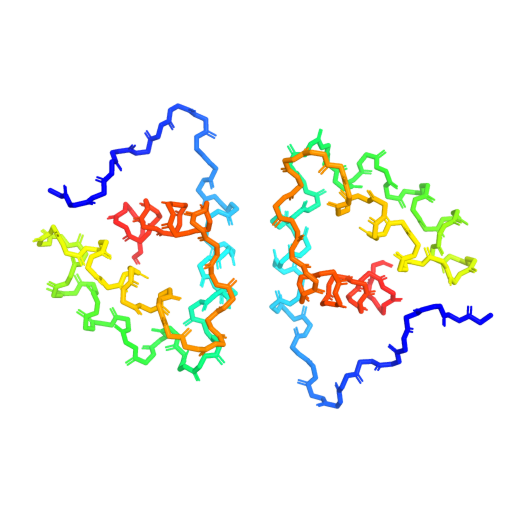3.803 1.00 21.29 140 ASP B C 1
ATOM 685 O O . ASP B 1 26 ? 16.510 47.574 24.100 1.00 20.90 140 ASP B O 1
ATOM 690 N N . PHE B 1 27 ? 14.745 48.843 24.672 1.00 21.88 141 PHE B N 1
ATOM 691 C CA . PHE B 1 27 ? 15.270 49.090 26.014 1.00 21.81 141 PHE B CA 1
ATOM 692 C C . PHE B 1 27 ? 15.320 47.837 26.880 1.00 21.83 141 PHE B C 1
ATOM 693 O O . PHE B 1 27 ? 16.182 47.717 27.745 1.00 21.44 141 PHE B O 1
ATOM 701 N N . ASP B 1 28 ? 14.397 46.906 26.669 1.00 22.02 142 ASP B N 1
ATOM 702 C CA . ASP B 1 28 ? 14.369 45.671 27.461 1.00 22.46 142 ASP B CA 1
ATOM 703 C C . ASP B 1 28 ? 15.581 44.775 27.154 1.00 21.33 142 ASP B C 1
ATOM 704 O O . ASP B 1 28 ? 16.239 44.260 28.070 1.00 21.40 142 ASP B O 1
ATOM 709 N N . ALA B 1 29 ? 15.897 44.624 25.871 1.00 20.78 143 ALA B N 1
ATOM 710 C CA . ALA B 1 29 ? 17.090 43.888 25.463 1.00 19.80 143 ALA B CA 1
ATOM 711 C C . ALA B 1 29 ? 18.333 44.612 25.936 1.00 19.26 143 ALA B C 1
ATOM 712 O O . ALA B 1 29 ? 19.278 43.972 26.404 1.00 18.76 143 ALA B O 1
ATOM 714 N N . ALA B 1 30 ? 18.337 45.946 25.851 1.00 18.51 144 ALA B N 1
ATOM 715 C CA . ALA B 1 30 ? 19.506 46.719 26.266 1.00 18.14 144 ALA B CA 1
ATOM 716 C C . ALA B 1 30 ? 19.794 46.518 27.752 1.00 17.99 144 ALA B C 1
ATOM 717 O O . ALA B 1 30 ? 20.963 46.365 28.133 1.00 17.94 144 ALA B O 1
ATOM 719 N N . LYS B 1 31 ? 18.748 46.493 28.591 1.00 18.41 145 LYS B N 1
ATOM 720 C CA A LYS B 1 31 ? 18.947 46.247 30.018 0.80 18.83 145 LYS B CA 1
ATOM 721 C CA B LYS B 1 31 ? 18.919 46.236 30.026 0.20 18.38 145 LYS B CA 1
ATOM 722 C C . LYS B 1 31 ? 19.643 44.910 30.255 1.00 18.14 145 LYS B C 1
ATOM 723 O O . LYS B 1 31 ? 20.582 44.816 31.063 1.00 18.46 145 LYS B O 1
ATOM 734 N N . LYS B 1 32 ? 19.207 43.878 29.541 1.00 17.94 146 LYS B N 1
ATOM 735 C CA . LYS B 1 32 ? 19.805 42.554 29.678 1.00 17.58 146 LYS B CA 1
ATOM 736 C C . LYS B 1 32 ? 21.269 42.543 29.233 1.00 16.86 146 LYS B C 1
ATOM 737 O O . LYS B 1 32 ? 22.109 41.930 29.895 1.00 17.32 146 LYS B O 1
ATOM 743 N N . LEU B 1 33 ? 21.575 43.264 28.156 1.00 16.65 147 LEU B N 1
ATOM 744 C CA . LEU B 1 33 ? 22.950 43.363 27.670 1.00 16.39 147 LEU B CA 1
ATOM 745 C C . LEU B 1 33 ? 23.849 44.073 28.681 1.00 16.26 147 LEU B C 1
ATOM 746 O O . LEU B 1 33 ? 24.967 43.629 28.951 1.00 16.32 147 LEU B O 1
ATOM 751 N N . VAL B 1 34 ? 23.340 45.157 29.273 1.00 15.88 148 VAL B N 1
ATOM 752 C CA . VAL B 1 34 ? 24.069 45.863 30.317 1.00 17.19 148 VAL B CA 1
ATOM 753 C C . VAL B 1 34 ? 24.300 44.915 31.509 1.00 16.70 148 VAL B C 1
ATOM 754 O O . VAL B 1 34 ? 25.408 44.859 32.076 1.00 17.31 148 VAL B O 1
ATOM 758 N N . ASP B 1 35 ? 23.265 44.180 31.903 1.00 17.65 149 ASP B N 1
ATOM 759 C CA . ASP B 1 35 ? 23.413 43.245 33.019 1.00 19.13 149 ASP B CA 1
ATOM 760 C C . ASP B 1 35 ? 24.486 42.191 32.772 1.00 18.79 149 ASP B C 1
ATOM 761 O O . ASP B 1 35 ? 25.239 41.821 33.678 1.00 20.61 149 ASP B O 1
ATOM 766 N N . VAL B 1 36 ? 24.599 41.720 31.544 1.00 17.42 150 VAL B N 1
ATOM 767 C CA . VAL B 1 36 ? 25.627 40.741 31.232 1.00 17.51 150 VAL B CA 1
ATOM 768 C C . VAL B 1 36 ? 27.002 41.398 31.173 1.00 16.74 150 VAL B C 1
ATOM 769 O O . VAL B 1 36 ? 27.924 40.938 31.856 1.00 19.03 150 VAL B O 1
ATOM 773 N N . ARG B 1 37 ? 27.150 42.470 30.398 1.00 15.46 151 ARG B N 1
ATOM 774 C CA . ARG B 1 37 ? 28.478 43.029 30.152 1.00 16.01 151 ARG B CA 1
ATOM 775 C C . ARG B 1 37 ? 29.069 43.745 3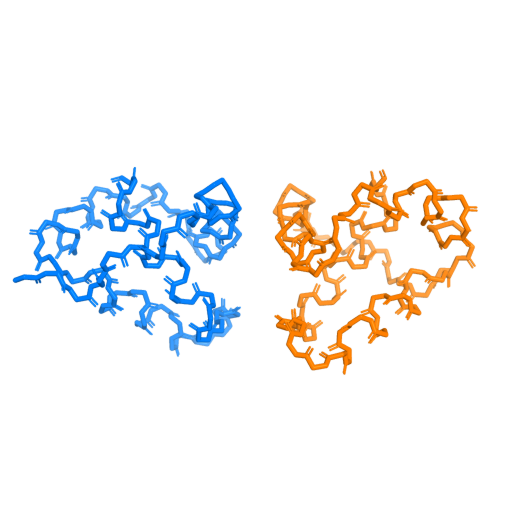1.360 1.00 15.55 151 ARG B C 1
ATOM 776 O O . ARG B 1 37 ? 30.277 43.762 31.537 1.00 17.91 151 ARG B O 1
ATOM 784 N N . CYS B 1 38 ? 28.209 44.344 32.180 1.00 16.10 152 CYS B N 1
ATOM 785 C CA . CYS B 1 38 ? 28.704 45.201 33.241 1.00 16.55 152 CYS B CA 1
ATOM 786 C C . CYS B 1 38 ? 28.754 44.536 34.606 1.00 16.95 152 CYS B C 1
ATOM 787 O O . CYS B 1 38 ? 29.064 45.206 35.601 1.00 18.97 152 CYS B O 1
ATOM 790 N N . ASN B 1 39 ? 28.548 43.222 34.637 1.00 17.68 153 ASN B N 1
ATOM 791 C CA . ASN B 1 39 ? 28.768 42.396 35.827 1.00 18.51 153 ASN B CA 1
ATOM 792 C C . ASN B 1 39 ? 29.894 41.403 35.687 1.00 19.72 153 ASN B C 1
ATOM 793 O O . ASN B 1 39 ? 30.076 40.544 36.551 1.00 21.00 153 ASN B O 1
ATOM 798 N N . LYS B 1 40 ? 30.670 41.531 34.625 1.00 20.06 154 LYS B N 1
ATOM 799 C CA . LYS B 1 40 ? 31.688 40.528 34.331 1.00 22.76 154 LYS B CA 1
ATOM 800 C C . LYS B 1 40 ? 32.896 40.590 35.232 1.00 22.58 154 LYS B C 1
ATOM 801 O O . LYS B 1 40 ? 33.467 39.539 35.568 1.00 24.86 154 LYS B O 1
ATOM 807 N N . CYS B 1 41 ? 33.324 41.806 35.559 1.00 20.31 155 CYS B N 1
ATOM 808 C CA . CYS B 1 41 ? 34.541 42.013 36.338 1.00 20.19 155 CYS B CA 1
ATOM 809 C C . CYS B 1 41 ? 34.125 42.374 37.745 1.00 21.42 155 CYS B C 1
ATOM 810 O O . CYS B 1 41 ? 34.306 41.564 38.651 1.00 25.93 155 CYS B O 1
ATOM 813 N N . HIS B 1 42 ? 33.588 43.573 37.932 1.00 19.35 156 HIS B N 1
ATOM 814 C CA . HIS B 1 42 ? 32.945 43.986 39.164 1.00 18.23 156 HIS B CA 1
ATOM 815 C C . HIS B 1 42 ? 31.447 43.836 39.004 1.00 17.62 156 HIS B C 1
ATOM 816 O O . HIS B 1 42 ? 30.927 43.778 37.884 1.00 18.25 156 HIS B O 1
ATOM 823 N N . THR B 1 43 ? 30.719 43.807 40.115 1.00 17.88 157 THR B N 1
ATOM 824 C CA . THR B 1 43 ? 29.273 43.874 39.974 1.00 18.22 157 THR B CA 1
ATOM 825 C C . THR B 1 43 ? 28.867 45.277 39.508 1.00 17.42 157 THR B C 1
ATOM 826 O O . THR B 1 43 ? 29.529 46.270 39.795 1.00 18.06 157 THR B O 1
ATOM 830 N N . LEU B 1 44 ? 27.774 45.379 38.773 1.00 17.88 158 LEU B N 1
ATOM 831 C CA . LEU B 1 44 ? 27.255 46.695 38.452 1.00 17.34 158 LEU B CA 1
ATOM 832 C C . LEU B 1 44 ? 26.787 47.407 39.731 1.00 18.21 158 LEU B C 1
ATOM 833 O O . LEU B 1 44 ? 26.954 48.631 39.881 1.00 18.35 158 LEU B O 1
ATOM 838 N N . ASP B 1 45 ? 26.250 46.631 40.677 1.00 18.41 159 ASP B N 1
ATOM 839 C CA . ASP B 1 45 ? 25.829 47.193 41.957 1.00 19.84 159 ASP B CA 1
ATOM 840 C C . ASP B 1 45 ? 26.976 47.938 42.640 1.00 19.25 159 ASP B C 1
ATOM 841 O O . ASP B 1 45 ? 26.740 48.959 43.284 1.00 19.98 159 ASP B O 1
ATOM 846 N N . SER B 1 46 ? 28.204 47.439 42.512 1.00 19.17 160 SER B N 1
ATOM 847 C CA . SER B 1 46 ? 29.342 48.011 43.246 1.00 18.93 160 SER B CA 1
ATOM 848 C C . SER B 1 46 ? 29.689 49.425 42.779 1.00 18.10 160 SER B C 1
ATOM 849 O O . SER B 1 46 ? 30.342 50.162 43.513 1.00 19.78 160 SER B O 1
ATOM 852 N N . VAL B 1 47 ? 29.273 49.796 41.564 1.00 18.09 161 VAL B N 1
ATOM 853 C CA . VAL B 1 47 ? 29.527 51.140 41.022 1.00 17.53 161 VAL B CA 1
ATOM 854 C C . VAL B 1 47 ? 28.247 51.917 40.699 1.00 17.54 161 VAL B C 1
ATOM 855 O O . VAL B 1 47 ? 28.317 53.024 40.143 1.00 17.24 161 VAL B O 1
ATOM 859 N N . ALA B 1 48 ? 27.090 51.360 41.067 1.00 18.07 162 ALA B N 1
ATOM 860 C CA . ALA B 1 48 ? 25.797 51.911 40.618 1.00 18.44 162 ALA B CA 1
ATOM 861 C C . ALA B 1 48 ? 25.540 53.337 41.134 1.00 18.64 162 ALA B C 1
ATOM 862 O O . ALA B 1 48 ? 25.174 54.240 40.365 1.00 18.87 162 ALA B O 1
ATOM 864 N N . ASP B 1 49 ? 25.736 53.548 42.433 1.00 18.59 163 ASP B N 1
ATOM 865 C CA . ASP B 1 49 ? 25.437 54.858 42.993 1.00 18.86 163 ASP B CA 1
ATOM 866 C C . ASP B 1 49 ? 26.405 55.907 42.457 1.00 18.30 163 ASP B C 1
ATOM 867 O O . ASP B 1 49 ? 25.998 57.017 42.081 1.00 18.47 163 ASP B O 1
ATOM 872 N N . LEU B 1 50 ? 27.683 55.541 42.370 1.00 17.92 164 LEU B N 1
ATOM 873 C CA . LEU B 1 50 ? 28.672 56.404 41.742 1.00 17.92 164 LEU B CA 1
ATOM 874 C C . LEU B 1 50 ? 28.266 56.753 40.303 1.00 17.95 164 LEU B C 1
ATOM 875 O O . LEU B 1 50 ? 28.283 57.911 39.901 1.00 17.40 164 LEU B O 1
ATOM 880 N N . PHE B 1 51 ? 27.904 55.743 39.519 1.00 17.91 165 PHE B N 1
ATOM 881 C CA . PHE B 1 51 ? 27.596 56.001 38.140 1.00 18.46 165 PHE B CA 1
ATOM 882 C C . PHE B 1 51 ? 26.379 56.915 37.980 1.00 18.95 165 PHE B C 1
ATOM 883 O O . PHE B 1 51 ? 26.404 57.892 37.207 1.00 18.92 165 PHE B O 1
ATOM 891 N N . ARG B 1 52 ? 25.323 56.618 38.732 1.00 19.19 166 ARG B N 1
ATOM 892 C CA A ARG B 1 52 ? 24.090 57.403 38.611 0.70 20.78 166 ARG B CA 1
ATOM 893 C CA B ARG B 1 52 ? 24.084 57.378 38.607 0.30 20.13 166 ARG B CA 1
ATOM 894 C C . ARG B 1 52 ? 24.291 58.847 39.020 1.00 20.67 166 ARG B C 1
ATOM 895 O O . ARG B 1 52 ? 23.763 59.760 38.392 1.00 22.79 166 ARG B O 1
ATOM 910 N N . THR B 1 53 ? 25.083 59.059 40.064 1.00 20.03 167 THR B N 1
ATOM 911 C CA . THR B 1 53 ? 25.262 60.403 40.611 1.00 20.95 167 THR B CA 1
ATOM 912 C C . THR B 1 53 ? 26.353 61.213 39.894 1.00 20.97 167 THR B C 1
ATOM 913 O O . THR B 1 53 ? 26.286 62.442 39.895 1.00 22.51 167 THR B O 1
ATOM 917 N N . LYS B 1 54 ? 27.345 60.552 39.287 1.00 19.90 168 LYS B N 1
ATOM 918 C CA . LYS B 1 54 ? 28.483 61.274 38.682 1.00 20.35 168 LYS B CA 1
ATOM 919 C C . LYS B 1 54 ? 28.550 61.274 37.163 1.00 20.78 168 LYS B C 1
ATOM 920 O O . LYS B 1 54 ? 29.080 62.225 36.568 1.00 21.92 168 LYS B O 1
ATOM 926 N N . TYR B 1 55 ? 28.068 60.204 36.529 1.00 19.79 169 TYR B N 1
ATOM 927 C CA . TYR B 1 55 ? 28.304 60.018 35.092 1.00 20.15 169 TYR B CA 1
ATOM 928 C C . TYR B 1 55 ? 27.032 60.060 34.250 1.00 21.07 169 TYR B C 1
ATOM 929 O O . TYR B 1 55 ? 27.042 60.618 33.159 1.00 22.92 169 TYR B O 1
ATOM 938 N N . LYS B 1 56 ? 25.945 59.502 34.768 1.00 22.46 170 LYS B N 1
ATOM 939 C CA . LYS B 1 56 ? 24.712 59.322 33.994 1.00 23.80 170 LYS B CA 1
ATOM 940 C C . LYS B 1 56 ? 24.162 60.597 33.347 1.00 26.50 170 LYS B C 1
ATOM 941 O O . LYS B 1 56 ? 23.748 60.581 32.171 1.00 27.98 170 LYS B O 1
ATOM 947 N N . LYS B 1 57 ? 24.153 61.679 34.109 1.00 28.32 171 LYS B N 1
ATOM 948 C CA . LYS B 1 57 ? 23.474 62.905 33.677 1.00 30.20 171 LYS B CA 1
ATOM 949 C C . LYS B 1 57 ? 24.445 64.072 33.503 1.00 30.69 171 LYS B C 1
ATOM 950 O O . LYS B 1 57 ? 24.022 65.212 33.332 1.00 32.21 171 LYS B O 1
ATOM 956 N N . THR B 1 58 ? 25.743 63.789 33.552 1.00 30.58 172 THR B N 1
ATOM 957 C CA . THR B 1 58 ? 26.745 64.824 33.350 1.00 30.13 172 THR B CA 1
ATOM 958 C C . THR B 1 58 ? 27.374 64.711 31.955 1.00 30.38 172 THR B C 1
ATOM 959 O O . THR B 1 58 ? 28.400 65.334 31.686 1.00 31.69 172 THR B O 1
ATOM 963 N N . GLY B 1 59 ? 26.790 63.893 31.078 1.00 31.18 173 GLY B N 1
ATOM 964 C CA . GLY B 1 59 ? 27.306 63.740 29.719 1.00 31.44 173 GLY B CA 1
ATOM 965 C C . GLY B 1 59 ? 28.555 62.877 29.631 1.00 30.35 173 GLY B C 1
ATOM 966 O O . GLY B 1 59 ? 29.386 63.065 28.728 1.00 31.86 173 GLY B O 1
ATOM 967 N N . GLN B 1 60 ? 28.716 61.944 30.572 1.00 28.27 174 GLN B N 1
ATOM 968 C CA . GLN B 1 60 ? 29.951 61.168 30.645 1.00 26.39 174 GLN B CA 1
ATOM 969 C C . GLN B 1 60 ? 29.729 59.665 30.608 1.00 24.38 174 GLN B C 1
ATOM 970 O O . GLN B 1 60 ? 30.595 58.879 30.975 1.00 23.92 174 GLN B O 1
ATOM 976 N N . VAL B 1 61 ? 28.574 59.267 30.103 1.00 22.65 175 VAL B N 1
ATOM 977 C CA . VAL B 1 61 ? 28.276 57.853 29.952 1.00 21.75 175 VAL B CA 1
ATOM 978 C C . VAL B 1 61 ? 29.247 57.177 28.983 1.00 22.03 175 VAL B C 1
ATOM 979 O O . VAL B 1 61 ? 29.787 56.112 29.280 1.00 20.95 175 VAL B O 1
ATOM 983 N N . ASN B 1 62 ? 29.476 57.787 27.826 1.00 22.22 176 ASN B N 1
ATOM 984 C CA . ASN B 1 62 ? 30.335 57.137 26.854 1.00 23.28 176 ASN B CA 1
ATOM 985 C C . ASN B 1 62 ? 31.794 57.109 27.315 1.00 22.99 176 ASN B C 1
ATOM 986 O O . ASN B 1 62 ? 32.513 56.174 26.985 1.00 23.45 176 ASN B O 1
ATOM 991 N N . LEU B 1 63 ? 32.211 58.101 28.104 1.00 22.83 177 LEU B N 1
ATOM 992 C CA . LEU B 1 63 ? 33.539 58.055 28.718 1.00 22.50 177 LEU B CA 1
ATOM 993 C C . LEU B 1 63 ? 33.749 56.720 29.443 1.00 20.34 177 LEU B C 1
ATOM 994 O O . LEU B 1 63 ? 34.757 56.020 29.247 1.00 22.02 177 LEU B O 1
ATOM 999 N N . ILE B 1 64 ? 32.781 56.384 30.284 1.00 19.65 178 ILE B N 1
ATOM 1000 C CA . ILE B 1 64 ? 32.849 55.182 31.070 1.00 17.73 178 ILE B CA 1
ATOM 1001 C C . ILE B 1 64 ? 32.744 53.946 30.178 1.00 17.27 178 ILE B C 1
ATOM 1002 O O . ILE B 1 64 ? 33.569 53.055 30.257 1.00 16.69 178 ILE B O 1
ATOM 1007 N N . VAL B 1 65 ? 31.731 53.900 29.322 1.00 17.49 179 VAL B N 1
ATOM 1008 C CA . VAL B 1 65 ? 31.535 52.705 28.514 1.00 17.67 179 VAL B CA 1
ATOM 1009 C C . VAL B 1 65 ? 32.735 52.439 27.604 1.00 17.90 179 VAL B C 1
ATOM 1010 O O . VAL B 1 65 ? 33.170 51.282 27.492 1.00 17.91 179 VAL B O 1
ATOM 1014 N N . LYS B 1 66 ? 33.262 53.478 26.957 1.00 18.93 180 LYS B N 1
ATOM 1015 C CA A LYS B 1 66 ? 34.410 53.255 26.078 0.70 19.19 180 LYS B CA 1
ATOM 1016 C CA B LYS B 1 66 ? 34.441 53.343 26.080 0.30 18.54 180 LYS B CA 1
ATOM 1017 C C . LYS B 1 66 ? 35.659 52.840 26.850 1.00 18.60 180 LYS B C 1
ATOM 1018 O O . LYS B 1 66 ? 36.441 52.036 26.354 1.00 18.15 180 LYS B O 1
ATOM 1029 N N . ARG B 1 67 ? 35.832 53.351 28.067 1.00 17.75 181 ARG B N 1
ATOM 1030 C CA . ARG B 1 67 ? 36.972 52.927 28.876 1.00 17.04 181 ARG B CA 1
ATOM 1031 C C . ARG B 1 67 ? 36.837 51.438 29.222 1.00 16.19 181 ARG B C 1
ATOM 1032 O O . ARG B 1 67 ? 37.779 50.665 29.055 1.00 16.54 181 ARG B O 1
ATOM 1040 N N . MET B 1 68 ? 35.655 51.033 29.685 1.00 15.84 182 MET B N 1
ATOM 1041 C CA . MET B 1 68 ? 35.457 49.633 30.018 1.00 15.25 182 MET B CA 1
ATOM 1042 C C . MET B 1 68 ? 35.639 48.745 28.785 1.00 15.40 182 MET B C 1
ATOM 1043 O O . MET B 1 68 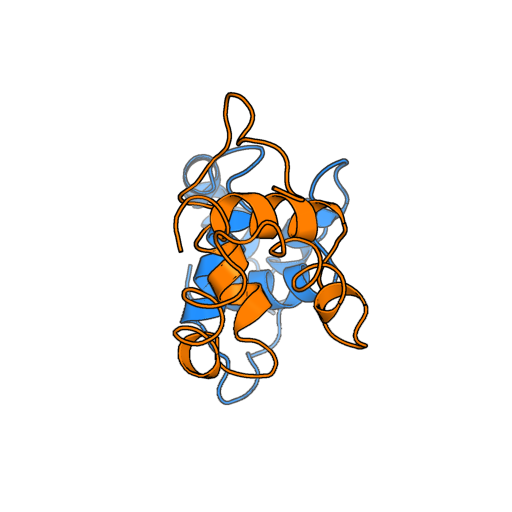? 36.260 47.681 28.860 1.00 15.43 182 MET B O 1
ATOM 1048 N N . GLN B 1 69 ? 35.102 49.193 27.649 1.00 16.01 183 GLN B N 1
ATOM 1049 C CA . GLN B 1 69 ? 35.247 48.419 26.416 1.00 16.83 183 GLN B CA 1
ATOM 1050 C C . GLN B 1 69 ? 36.725 48.153 26.101 1.00 16.68 183 GLN B C 1
ATOM 1051 O O . GLN B 1 69 ? 37.089 47.059 25.657 1.00 16.79 183 GLN B O 1
ATOM 1057 N N . GLY B 1 70 ? 37.574 49.157 26.310 1.00 16.95 184 GLY B N 1
ATOM 1058 C CA . GLY B 1 70 ? 38.981 49.017 25.981 1.00 17.68 184 GLY B CA 1
ATOM 1059 C C . GLY B 1 70 ? 39.775 48.096 26.873 1.00 16.72 184 GLY B C 1
ATOM 1060 O O . GLY B 1 70 ? 40.907 47.767 26.540 1.00 18.50 184 GLY B O 1
ATOM 1061 N N . PHE B 1 71 ? 39.212 47.661 27.995 1.00 16.07 185 PHE B N 1
ATOM 1062 C CA . PHE B 1 71 ? 39.961 46.784 28.867 1.00 15.35 185 PHE B CA 1
ATOM 1063 C C . PHE B 1 71 ? 40.076 45.379 28.269 1.00 16.06 185 PHE B C 1
ATOM 1064 O O . PHE B 1 71 ? 39.111 44.876 27.691 1.00 16.63 185 PHE B O 1
ATOM 1072 N N . PRO B 1 72 ? 41.229 44.741 28.455 1.00 15.82 186 PRO B N 1
ATOM 1073 C CA . PRO B 1 72 ? 41.347 43.324 28.088 1.00 16.07 186 PRO B CA 1
ATOM 1074 C C . PRO B 1 72 ? 40.237 42.510 28.750 1.00 17.05 186 PRO B C 1
ATOM 1075 O O . PRO B 1 72 ? 39.945 42.693 29.932 1.00 17.90 186 PRO B O 1
ATOM 1079 N N . GLY B 1 73 ? 39.615 41.636 27.970 1.00 17.47 187 GLY B N 1
ATOM 1080 C CA . GLY B 1 73 ? 38.608 40.749 28.510 1.00 18.57 187 GLY B CA 1
ATOM 1081 C C . GLY B 1 73 ? 37.225 41.360 28.687 1.00 16.80 187 GLY B C 1
ATOM 1082 O O . GLY B 1 73 ? 36.312 40.723 29.231 1.00 19.17 187 GLY B O 1
ATOM 1083 N N . SER B 1 74 ? 37.020 42.579 28.192 1.00 16.28 188 SER B N 1
ATOM 1084 C CA . SER B 1 74 ? 35.702 43.196 28.367 1.00 16.06 188 SER B CA 1
ATOM 1085 C C . SER B 1 74 ? 34.623 42.470 27.575 1.00 16.29 188 SER B C 1
ATOM 1086 O O . SER B 1 74 ? 33.464 42.417 27.977 1.00 18.23 188 SER B O 1
ATOM 1089 N N . GLY B 1 75 ? 35.002 41.947 26.412 1.00 17.04 189 GLY B N 1
ATOM 1090 C CA . GLY B 1 75 ? 34.047 41.327 25.509 1.00 18.49 189 GLY B CA 1
ATOM 1091 C C . GLY B 1 75 ? 32.988 42.271 24.970 1.00 18.70 189 GLY B C 1
ATOM 1092 O O . GLY B 1 75 ? 31.976 41.802 24.465 1.00 20.91 189 GLY B O 1
ATOM 1093 N N . ILE B 1 76 ? 33.221 43.578 25.037 1.00 18.10 190 ILE B N 1
ATOM 1094 C CA . ILE B 1 76 ? 32.256 44.571 24.567 1.00 17.62 190 ILE B CA 1
ATOM 1095 C C . ILE B 1 76 ? 32.569 44.979 23.133 1.00 17.26 190 ILE B C 1
ATOM 1096 O O . ILE B 1 76 ? 33.620 45.556 22.864 1.00 18.63 190 ILE B O 1
ATOM 1101 N N . SER B 1 77 ? 31.640 44.695 22.219 1.00 18.19 191 SER B N 1
ATOM 1102 C CA . SER B 1 77 ? 31.824 45.116 20.840 1.00 18.91 191 SER B CA 1
ATOM 1103 C C . SER B 1 77 ? 31.442 46.592 20.681 1.00 18.87 191 SER B C 1
ATOM 1104 O O . SER B 1 77 ? 30.810 47.180 21.573 1.00 18.68 191 SER B O 1
ATOM 1107 N N . ASP B 1 78 ? 31.799 47.202 19.550 1.00 19.84 192 ASP B N 1
ATOM 1108 C CA . ASP B 1 78 ? 31.371 48.582 19.296 1.00 20.28 192 ASP B CA 1
ATOM 1109 C C . ASP B 1 78 ? 29.845 48.706 19.318 1.00 19.76 192 ASP B C 1
ATOM 1110 O O . ASP B 1 78 ? 29.299 49.654 19.876 1.00 20.05 192 ASP B O 1
ATOM 1115 N N . ASP B 1 79 ? 29.152 47.732 18.738 1.00 19.49 193 ASP B N 1
ATOM 1116 C CA . ASP B 1 79 ? 27.702 47.773 18.739 1.00 19.03 193 ASP B CA 1
ATOM 1117 C C . ASP B 1 79 ? 27.121 47.563 20.146 1.00 18.54 193 ASP B C 1
ATOM 1118 O O . ASP B 1 79 ? 26.146 48.235 20.515 1.00 18.61 193 ASP B O 1
ATOM 1123 N N . ASP B 1 80 ? 27.744 46.696 20.960 1.00 17.62 194 ASP B N 1
ATOM 1124 C CA . ASP B 1 80 ? 27.363 46.547 22.372 1.00 17.67 194 ASP B CA 1
ATOM 1125 C C . ASP B 1 80 ? 27.521 47.913 23.068 1.00 16.90 194 ASP B C 1
ATOM 1126 O O . ASP B 1 80 ? 26.648 48.327 23.845 1.00 17.26 194 ASP B O 1
ATOM 1131 N N . ALA B 1 81 ? 28.658 48.581 22.844 1.00 16.63 195 ALA B N 1
ATOM 1132 C CA . ALA B 1 81 ? 28.952 49.844 23.545 1.00 16.93 195 ALA B CA 1
ATOM 1133 C C . ALA B 1 81 ? 27.893 50.902 23.247 1.00 17.22 195 ALA B C 1
ATOM 1134 O O . ALA B 1 81 ? 27.481 51.656 24.137 1.00 17.61 195 ALA B O 1
ATOM 1136 N N . LYS B 1 82 ? 27.413 50.932 22.007 1.00 17.87 196 LYS B N 1
ATOM 1137 C CA . LYS B 1 82 ? 26.374 51.888 21.641 1.00 18.79 196 LYS B CA 1
ATOM 1138 C C . LYS B 1 82 ? 25.066 51.617 22.401 1.00 17.81 196 LYS B C 1
ATOM 1139 O O . LYS B 1 82 ? 24.466 52.527 22.998 1.00 18.32 196 LYS B O 1
ATOM 1145 N N . THR B 1 83 ? 24.623 50.364 22.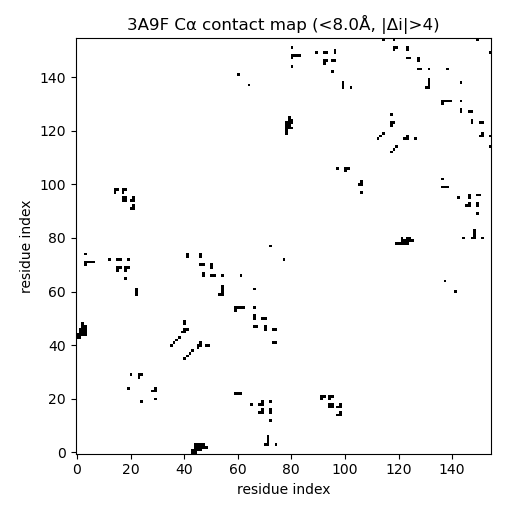380 1.00 17.23 197 THR B N 1
ATOM 1146 C CA . THR B 1 83 ? 23.406 49.960 23.062 1.00 16.91 197 THR B CA 1
ATOM 1147 C C . THR B 1 83 ? 23.493 50.220 24.566 1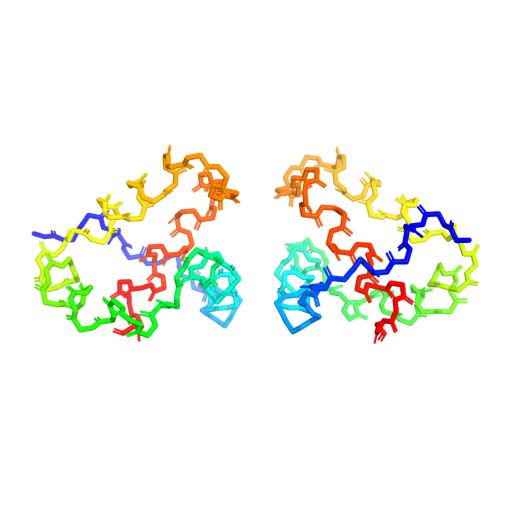.00 16.82 197 THR B C 1
ATOM 1148 O O . THR B 1 83 ? 22.558 50.763 25.177 1.00 17.38 197 THR B O 1
ATOM 1152 N N . ILE B 1 84 ? 24.620 49.831 25.157 1.00 16.83 198 ILE B N 1
ATOM 1153 C CA . ILE B 1 84 ? 24.820 49.966 26.584 1.00 17.39 198 ILE B CA 1
ATOM 1154 C C . ILE B 1 84 ? 24.776 51.432 27.001 1.00 17.94 198 ILE B C 1
ATOM 1155 O O . ILE B 1 84 ? 24.117 51.777 27.988 1.00 18.81 198 ILE B O 1
ATOM 1160 N N . GLY B 1 85 ? 25.449 52.304 26.248 1.00 18.05 199 GLY B N 1
ATOM 1161 C CA . GLY B 1 85 ? 25.483 53.730 26.587 1.00 18.88 199 GLY B CA 1
ATOM 1162 C C . GLY B 1 85 ? 24.104 54.361 26.543 1.00 19.36 199 GLY B C 1
ATOM 1163 O O . GLY B 1 85 ? 23.745 55.161 27.417 1.00 20.18 199 GLY B O 1
ATOM 1164 N N . ILE B 1 86 ? 23.319 54.030 25.519 1.00 19.46 200 ILE B N 1
ATOM 1165 C CA . ILE B 1 86 ? 21.975 54.588 25.418 1.00 19.94 200 ILE B CA 1
ATOM 1166 C C . ILE B 1 86 ? 21.128 54.182 26.617 1.00 19.95 200 ILE B C 1
ATOM 1167 O O . ILE B 1 86 ? 20.472 55.040 27.242 1.00 21.32 200 ILE B O 1
ATOM 1172 N N . TRP B 1 87 ? 21.177 52.900 26.987 1.00 20.09 201 TRP B N 1
ATOM 1173 C CA . TRP B 1 87 ? 20.357 52.419 28.105 1.00 20.47 201 TRP B CA 1
ATOM 1174 C C . TRP B 1 87 ? 20.814 53.011 29.449 1.00 20.93 201 TRP B C 1
ATOM 1175 O O . TRP B 1 87 ? 19.997 53.463 30.260 1.00 21.43 201 TRP B O 1
ATOM 1186 N N . LEU B 1 88 ? 22.116 53.022 29.700 1.00 20.75 202 LEU B N 1
ATOM 1187 C CA . LEU B 1 88 ? 22.642 53.621 30.934 1.00 20.73 202 LEU B CA 1
ATOM 1188 C C . LEU B 1 88 ? 22.227 55.076 31.042 1.00 22.07 202 LEU B C 1
ATOM 1189 O O . LEU B 1 88 ? 21.842 55.554 32.121 1.00 23.21 202 LEU B O 1
ATOM 1194 N N . HIS B 1 89 ? 22.315 55.802 29.938 1.00 22.03 203 HIS B N 1
ATOM 1195 C CA A HIS B 1 89 ? 21.967 57.213 29.963 0.70 23.14 203 HIS B CA 1
ATOM 1196 C CA B HIS B 1 89 ? 21.965 57.217 29.912 0.30 22.99 203 HIS B CA 1
ATOM 1197 C C . HIS B 1 89 ? 20.489 57.434 30.243 1.00 23.10 203 HIS B C 1
ATOM 1198 O O . HIS B 1 89 ? 20.134 58.300 31.062 1.00 23.67 203 HIS B O 1
ATOM 1211 N N . GLU B 1 90 ? 19.626 56.653 29.604 1.00 23.31 204 GLU B N 1
ATOM 1212 C CA . GLU B 1 90 ? 18.186 56.921 29.676 1.00 23.60 204 GLU B CA 1
ATOM 1213 C C . GLU B 1 90 ? 17.420 56.200 30.782 1.00 24.18 204 GLU B C 1
ATOM 1214 O O . GLU B 1 90 ? 16.356 56.678 31.205 1.00 25.99 204 GLU B O 1
ATOM 1220 N N . LYS B 1 91 ? 17.956 55.094 31.281 1.00 24.20 205 LYS B N 1
ATOM 1221 C CA . LYS B 1 91 ? 17.170 54.193 32.127 1.00 24.72 205 LYS B CA 1
ATOM 1222 C C . LYS B 1 91 ? 17.799 53.761 33.450 1.00 25.52 205 LYS B C 1
ATOM 1223 O O . LYS B 1 91 ? 17.090 53.324 34.358 1.00 26.48 205 LYS B O 1
ATOM 1229 N N . PHE B 1 92 ? 19.120 53.842 33.570 1.00 25.58 206 PHE B N 1
ATOM 1230 C CA . PHE B 1 92 ? 19.777 53.205 34.714 1.00 26.23 206 PHE B CA 1
ATOM 1231 C C . PHE B 1 92 ? 19.431 53.793 36.079 1.00 27.60 206 PHE B C 1
ATOM 1232 O O . PHE B 1 92 ? 19.158 53.068 37.044 1.00 28.57 206 PHE B O 1
#

Secondary structure (DSSP, 8-state):
--SSPPPPTT--HHHHHHHHHHHSSSSS-SGGGHHHIIIIIITTT-HHHHHHHHHHSTT----HHHHHHHHHHHHHH-/--SPPPPTT--HHHHHHHHHHHTTSSS-SHHHHHHHHHHTTTTT-HHHHHHHHHHSTT----HHHHHHHHHHHHHH-

Organism: Chlorobaculum tepidum (strain ATCC 49652 / DSM 12025 / NBRC 103806 / TLS) (NCBI:txid194439)

Radius of gyration: 16.63 Å; Cα contacts (8 Å, |Δi|>4): 159; chains: 2; bounding box: 32×52×34 Å

GO terms:
  GO:0005886 plasma membrane (C, EXP)

Sequence (155 aa):
TSDVPPAPAGFDFDAAKKLVDVRCNKCHTLDSVADLFRTKYKKTGQVNLIVKRRMQGFPGSGISDDDAKTIGIWLHEKFSDVPPAPAGFDFDAAKKKLVDVRCNKCHTLDSVADLFRRTKYKKTGQVNLIVKKRMQGFPGSGISDDDAKTIGIWLHHEKF

Nearest PDB structures (foldseek):
  3a9f-assembly2_B  TM=9.859E-01  e=1.399E-11  Chlorobaculum tepidum
  7nkq-assembly1_d  TM=4.354E-01  e=9.700E+00  Mycolicibacterium smegmatis MC2 155
  3a9f-assembly2_B  TM=1.013E+00  e=8.024E-13  Chlorobaculum tepidum

InterPro domains:
  IPR019604 Photosystem P840 reaction-centre, cytochrome c-551 [PF10643] (1-206)
  IPR019604 Photosystem P840 reaction-centre, cytochrome c-551 [PIRSF000009] (1-206)
  IPR036909 Cytochrome c-like domain superfamily [G3DSA:1.10.760.10] (139-206)
  IPR036909 Cytochrome c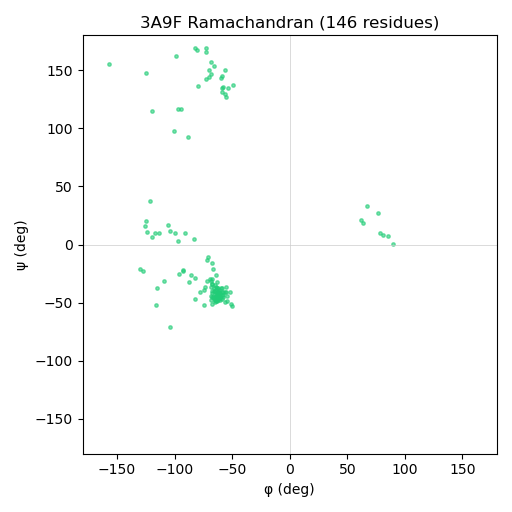-like domain superfamily [SSF46626] (143-206)

CATH classification: 1.10.760.10